Protein AF-A0A941HJS0-F1 (afdb_monomer_lite)

Structure (mmCIF, N/CA/C/O backbone):
data_AF-A0A941HJS0-F1
#
_entry.id   AF-A0A941HJS0-F1
#
loop_
_atom_site.group_PDB
_atom_site.id
_atom_site.type_symbol
_atom_site.label_atom_id
_atom_site.label_alt_id
_atom_site.label_comp_id
_atom_site.label_asym_id
_atom_site.label_entity_id
_atom_site.label_seq_id
_atom_site.pdbx_PDB_ins_code
_atom_site.Cartn_x
_atom_site.Cartn_y
_atom_site.Cartn_z
_atom_site.occupancy
_atom_site.B_iso_or_equiv
_atom_site.auth_seq_id
_atom_site.auth_comp_id
_atom_site.auth_asym_id
_atom_site.auth_atom_id
_atom_site.pdbx_PDB_model_num
ATOM 1 N N . MET A 1 1 ? -37.997 -14.119 27.934 1.00 51.31 1 MET A N 1
ATOM 2 C CA . MET A 1 1 ? -37.028 -13.642 26.926 1.00 51.31 1 MET A CA 1
ATOM 3 C C . MET A 1 1 ? -37.020 -12.123 26.998 1.00 51.31 1 MET A C 1
ATOM 5 O O . MET A 1 1 ? -38.043 -11.518 26.704 1.00 51.31 1 MET A O 1
ATOM 9 N N . ASN A 1 2 ? -35.963 -11.524 27.553 1.00 58.81 2 ASN A N 1
ATOM 10 C CA . ASN A 1 2 ? -35.954 -10.104 27.919 1.00 58.81 2 ASN A CA 1
ATOM 11 C C . ASN A 1 2 ? -35.685 -9.218 26.693 1.00 58.81 2 ASN A C 1
ATOM 13 O O . ASN A 1 2 ? -34.751 -9.464 25.936 1.00 58.81 2 ASN A O 1
ATOM 17 N N . LEU A 1 3 ? -36.4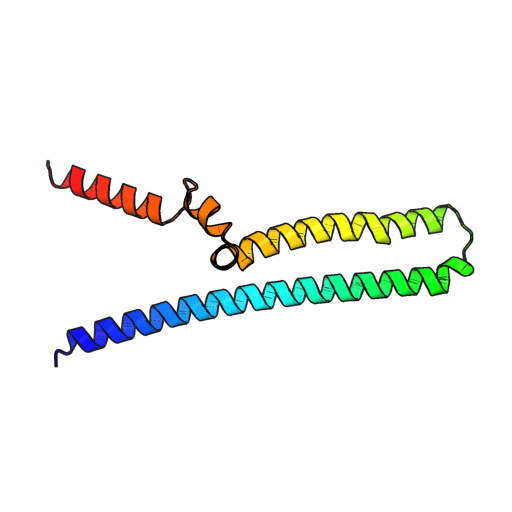63 -8.144 26.523 1.00 63.19 3 LEU A N 1
ATOM 18 C CA . LEU A 1 3 ? -36.298 -7.177 25.424 1.00 63.19 3 LEU A CA 1
ATOM 19 C C . LEU A 1 3 ? -34.898 -6.531 25.410 1.00 63.19 3 LEU A C 1
ATOM 21 O O . LEU A 1 3 ? -34.373 -6.207 24.349 1.00 63.19 3 LEU A O 1
ATOM 25 N N . ILE A 1 4 ? -34.270 -6.419 26.584 1.00 65.75 4 ILE A N 1
ATOM 26 C CA . ILE A 1 4 ? -32.909 -5.896 26.784 1.00 65.75 4 ILE A CA 1
ATOM 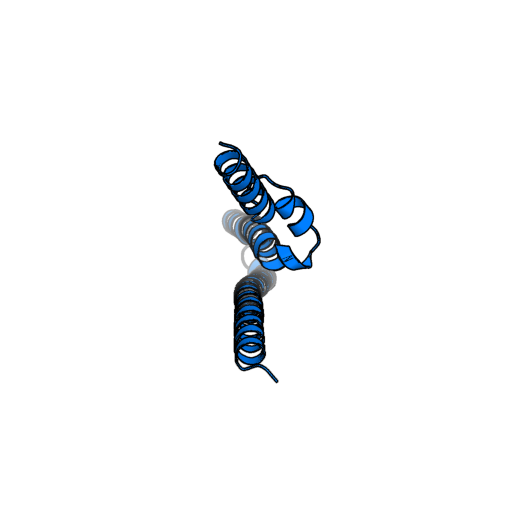27 C C . ILE A 1 4 ? -31.844 -6.868 26.237 1.00 65.75 4 ILE A C 1
ATOM 29 O O . ILE A 1 4 ? -30.819 -6.453 25.705 1.00 65.75 4 ILE A O 1
ATOM 33 N N . GLU A 1 5 ? -32.108 -8.175 26.304 1.00 62.34 5 GLU A N 1
ATOM 34 C CA . GLU A 1 5 ? -31.234 -9.217 25.748 1.00 62.34 5 GLU A CA 1
ATOM 35 C C . GLU A 1 5 ? -31.240 -9.181 24.210 1.00 62.34 5 GLU A C 1
ATOM 37 O O . GLU A 1 5 ? -30.205 -9.362 23.569 1.00 62.34 5 GLU A O 1
ATOM 42 N N . GLY A 1 6 ? -32.399 -8.875 23.613 1.00 62.22 6 GLY A N 1
ATOM 43 C CA . GLY A 1 6 ? -32.547 -8.684 22.169 1.00 62.22 6 GLY A CA 1
ATOM 44 C C . GLY A 1 6 ? -31.818 -7.442 21.649 1.00 62.22 6 GLY A C 1
ATOM 45 O O . GLY A 1 6 ? -31.118 -7.525 20.642 1.00 62.22 6 GLY A O 1
ATOM 46 N N . THR A 1 7 ? -31.923 -6.302 22.342 1.00 66.50 7 THR A N 1
ATOM 47 C CA . THR A 1 7 ? -31.270 -5.048 21.921 1.00 66.50 7 THR A CA 1
ATOM 48 C C . THR A 1 7 ? -29.749 -5.090 22.073 1.00 66.50 7 THR A C 1
ATOM 50 O O . THR A 1 7 ? -29.045 -4.591 21.191 1.00 66.50 7 THR A O 1
ATOM 53 N N . MET A 1 8 ? -29.234 -5.728 23.131 1.00 62.72 8 MET A N 1
ATOM 54 C CA . MET A 1 8 ? -27.791 -5.902 23.340 1.00 62.72 8 MET A CA 1
ATOM 55 C C . MET A 1 8 ? -27.171 -6.787 22.245 1.00 62.72 8 MET A C 1
ATOM 57 O O . MET A 1 8 ? -26.171 -6.414 21.634 1.00 62.72 8 MET A O 1
ATOM 61 N N . ASN A 1 9 ? -27.838 -7.891 21.890 1.00 78.75 9 ASN A N 1
ATOM 62 C CA . ASN A 1 9 ? -27.390 -8.808 20.835 1.00 78.75 9 ASN A CA 1
ATOM 63 C C . ASN A 1 9 ? -27.389 -8.146 19.440 1.00 78.75 9 ASN A C 1
ATOM 65 O O . ASN A 1 9 ? -26.472 -8.331 18.638 1.00 78.75 9 ASN A O 1
ATOM 69 N N . ASP A 1 10 ? -28.394 -7.319 19.152 1.00 82.56 10 ASP A N 1
ATOM 70 C CA . ASP A 1 10 ? -28.529 -6.633 17.865 1.00 82.56 10 ASP A CA 1
ATOM 71 C C . ASP A 1 10 ? -27.520 -5.473 17.706 1.00 82.56 10 ASP A C 1
ATOM 73 O O . ASP A 1 10 ? -27.011 -5.206 16.610 1.00 82.56 10 ASP A O 1
ATOM 77 N N . PHE A 1 11 ? -27.160 -4.807 18.810 1.00 83.50 11 PHE A N 1
ATOM 78 C CA . PHE A 1 11 ? -26.073 -3.824 18.848 1.00 83.50 11 PHE A CA 1
ATOM 79 C C . PHE A 1 11 ? -24.706 -4.469 18.576 1.00 83.50 11 PHE A C 1
ATOM 81 O O . PHE A 1 11 ? -23.950 -3.975 17.731 1.00 83.50 11 PHE A O 1
ATOM 88 N N . ASP A 1 12 ? -24.410 -5.601 19.218 1.00 84.00 12 ASP A N 1
ATOM 89 C CA . ASP A 1 12 ? -23.151 -6.327 19.027 1.00 84.00 12 ASP A CA 1
ATOM 90 C C . ASP A 1 12 ? -23.001 -6.858 17.597 1.00 84.00 12 ASP A C 1
ATOM 92 O O . ASP A 1 12 ? -21.938 -6.707 16.983 1.00 84.00 12 ASP A O 1
ATOM 96 N N . LYS A 1 13 ? -24.086 -7.377 17.005 1.00 83.12 13 LYS A N 1
ATOM 97 C CA . LYS A 1 13 ? -24.126 -7.786 15.591 1.00 83.12 13 LYS A CA 1
ATOM 98 C C . LYS A 1 13 ? -23.840 -6.622 14.644 1.00 83.12 13 LYS A C 1
ATOM 100 O O . LYS A 1 13 ? -22.995 -6.749 13.754 1.00 83.12 13 LYS A O 1
ATOM 105 N N . ARG A 1 14 ? -24.482 -5.463 14.847 1.00 84.00 14 ARG A N 1
ATOM 106 C CA . ARG A 1 14 ? -24.227 -4.254 14.041 1.00 84.00 14 ARG A CA 1
ATOM 107 C C . ARG A 1 14 ? -22.778 -3.776 14.167 1.00 84.00 14 ARG A C 1
ATOM 109 O O . ARG A 1 14 ? -22.161 -3.412 13.162 1.00 84.00 14 ARG A O 1
ATOM 116 N N . LYS A 1 15 ? -22.211 -3.808 15.375 1.00 82.81 15 LYS A N 1
ATOM 117 C CA . LYS A 1 15 ? -20.814 -3.432 15.642 1.00 82.81 15 LYS A CA 1
ATOM 118 C C . LYS A 1 15 ? -19.828 -4.387 14.962 1.00 82.81 15 LYS A C 1
ATOM 120 O O . LYS A 1 15 ? -18.901 -3.927 14.292 1.00 82.81 15 LYS A O 1
ATOM 125 N N . ALA A 1 16 ? -20.049 -5.697 15.070 1.00 79.94 16 ALA A N 1
ATOM 126 C CA . ALA A 1 16 ? -19.237 -6.714 14.405 1.00 79.94 16 ALA A CA 1
ATOM 127 C C . ALA A 1 16 ? -19.287 -6.573 12.875 1.00 79.94 16 ALA A C 1
ATOM 129 O O . ALA A 1 16 ? -18.242 -6.551 12.222 1.00 79.94 16 ALA A O 1
ATOM 130 N N . TYR A 1 17 ? -20.483 -6.377 12.310 1.00 87.88 17 TYR A N 1
ATOM 131 C CA . TYR A 1 17 ? -20.666 -6.148 10.878 1.00 87.88 17 TYR A CA 1
ATOM 132 C C . TYR A 1 17 ? -19.931 -4.891 10.394 1.00 87.88 17 TYR A C 1
ATOM 134 O O . TYR A 1 17 ? -19.221 -4.934 9.390 1.00 87.88 17 TYR A O 1
ATOM 142 N N . LYS A 1 18 ? -20.034 -3.774 11.128 1.00 86.88 18 LYS A N 1
ATOM 143 C CA . LYS A 1 18 ? -19.346 -2.520 10.781 1.00 86.88 18 LYS A CA 1
ATOM 144 C C . LYS A 1 18 ? -17.825 -2.692 10.763 1.00 86.88 18 LYS A C 1
ATOM 146 O O . LYS A 1 18 ? -17.167 -2.201 9.846 1.00 86.88 18 LYS A O 1
ATOM 151 N N . ASN A 1 19 ? -17.275 -3.424 11.732 1.00 81.44 19 ASN A N 1
ATOM 152 C CA . ASN A 1 19 ? -15.846 -3.729 11.787 1.00 81.44 19 ASN A CA 1
ATOM 153 C C . ASN A 1 19 ? -15.409 -4.626 10.620 1.00 81.44 19 ASN A C 1
ATOM 155 O O . ASN A 1 19 ? -14.411 -4.333 9.967 1.00 81.44 19 ASN A O 1
ATOM 159 N N . ALA A 1 20 ? -16.170 -5.680 10.313 1.00 84.50 20 ALA A N 1
ATOM 160 C CA . ALA A 1 20 ? -15.889 -6.553 9.176 1.00 84.50 20 ALA A CA 1
ATOM 161 C C . ALA A 1 20 ? -15.948 -5.789 7.840 1.00 84.50 20 ALA A C 1
ATOM 163 O O . ALA A 1 20 ? -15.028 -5.889 7.030 1.00 84.50 20 ALA A O 1
ATOM 164 N N . LYS A 1 21 ? -16.975 -4.953 7.640 1.00 85.81 21 LYS A N 1
ATOM 165 C CA . LYS A 1 21 ? -17.134 -4.123 6.437 1.00 85.81 21 LYS A CA 1
ATOM 166 C C . LYS A 1 21 ? -15.980 -3.138 6.257 1.00 85.81 21 LYS A C 1
ATOM 168 O O . LYS A 1 21 ? -15.490 -2.977 5.139 1.00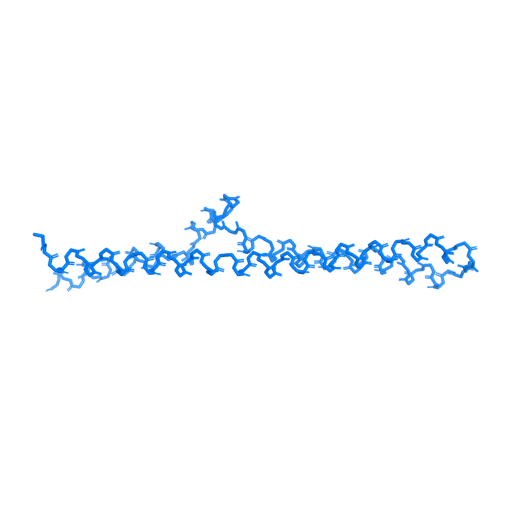 85.81 21 LYS A O 1
ATOM 173 N N . LYS A 1 22 ? -15.526 -2.501 7.342 1.00 83.06 22 LYS A N 1
ATOM 174 C CA . LYS A 1 22 ? -14.366 -1.601 7.311 1.00 83.06 22 LYS A CA 1
ATOM 175 C C . LYS A 1 22 ? -13.112 -2.341 6.835 1.00 83.06 22 LYS A C 1
ATOM 177 O O . LYS A 1 22 ? -12.482 -1.886 5.888 1.00 83.06 22 LYS A O 1
ATOM 182 N N . ARG A 1 23 ? -12.828 -3.518 7.405 1.00 80.56 23 ARG A N 1
ATOM 183 C CA . ARG A 1 23 ? -11.676 -4.353 7.015 1.00 80.56 23 ARG A CA 1
ATOM 184 C C . ARG A 1 23 ? -11.709 -4.730 5.534 1.00 80.56 23 ARG A C 1
ATOM 186 O O . ARG A 1 23 ? -10.732 -4.519 4.833 1.00 80.56 23 ARG A O 1
ATOM 193 N N . VAL A 1 24 ? -12.850 -5.211 5.036 1.00 87.19 24 VAL A N 1
ATOM 194 C CA . VAL A 1 24 ? -13.003 -5.582 3.615 1.00 87.19 24 VAL A CA 1
ATOM 195 C C . VAL A 1 24 ? -12.802 -4.378 2.689 1.00 87.19 24 VAL A C 1
ATOM 197 O O . VAL A 1 24 ? -12.215 -4.511 1.619 1.00 87.19 24 VAL A O 1
ATOM 200 N N . THR A 1 25 ? -13.270 -3.196 3.095 1.00 87.56 25 THR A N 1
ATOM 201 C CA . THR A 1 25 ? -13.108 -1.968 2.301 1.00 87.56 25 THR A CA 1
ATOM 202 C C . THR A 1 25 ? -11.637 -1.552 2.214 1.00 87.56 25 THR A C 1
ATOM 204 O O . THR A 1 25 ? -11.163 -1.230 1.128 1.00 87.56 25 THR A O 1
ATOM 207 N N . GLU A 1 26 ? -10.906 -1.605 3.331 1.00 85.38 26 GLU A N 1
ATOM 208 C CA . GLU A 1 26 ? -9.469 -1.298 3.383 1.00 85.38 26 GLU A CA 1
ATOM 209 C C . GLU A 1 26 ? -8.647 -2.309 2.565 1.00 85.38 26 GLU A C 1
ATOM 211 O O . GLU A 1 26 ? -7.805 -1.916 1.760 1.00 85.38 26 GLU A O 1
ATOM 216 N N . GLU A 1 27 ? -8.954 -3.604 2.682 1.00 86.94 27 GLU A N 1
ATOM 217 C CA . GLU A 1 27 ? -8.319 -4.662 1.884 1.00 86.94 27 GLU A CA 1
ATOM 218 C C . GLU A 1 27 ? -8.558 -4.454 0.382 1.00 86.94 27 GLU A C 1
ATOM 220 O O . GLU A 1 27 ? -7.621 -4.515 -0.413 1.00 86.94 27 GLU A O 1
ATOM 225 N N . ARG A 1 28 ? -9.794 -4.133 -0.022 1.00 87.50 28 ARG A N 1
ATOM 226 C CA . ARG A 1 28 ? -10.131 -3.861 -1.428 1.00 87.50 28 ARG A CA 1
ATOM 227 C C . ARG A 1 28 ? -9.377 -2.647 -1.981 1.00 87.50 28 ARG A C 1
ATOM 229 O O . ARG A 1 28 ? -8.930 -2.687 -3.127 1.00 87.50 28 ARG A O 1
ATOM 236 N N . ALA A 1 29 ? -9.222 -1.589 -1.186 1.00 87.12 29 ALA A N 1
ATOM 237 C CA . ALA A 1 29 ? -8.462 -0.404 -1.581 1.00 87.12 29 ALA A CA 1
ATOM 238 C C . ALA A 1 29 ? -6.970 -0.720 -1.785 1.00 87.12 29 ALA A C 1
ATOM 240 O O . ALA A 1 29 ? -6.378 -0.268 -2.770 1.00 87.12 29 ALA A O 1
ATOM 241 N N . PHE A 1 30 ? -6.388 -1.549 -0.911 1.00 89.44 30 PHE A N 1
ATOM 242 C CA . PHE A 1 30 ? -5.019 -2.043 -1.066 1.00 89.44 30 PHE A CA 1
ATOM 243 C C . PHE A 1 30 ? -4.855 -2.865 -2.349 1.00 89.44 30 PHE A C 1
ATOM 245 O O . PHE A 1 30 ? -3.936 -2.600 -3.122 1.00 89.44 30 PHE A O 1
ATOM 252 N N . TYR A 1 31 ? -5.759 -3.817 -2.616 1.00 88.75 31 TYR A N 1
ATOM 253 C CA . TYR A 1 31 ? -5.685 -4.633 -3.832 1.00 88.75 31 TYR A CA 1
ATOM 254 C C . TYR A 1 31 ? -5.760 -3.785 -5.099 1.00 88.75 31 TYR A C 1
ATOM 256 O O . TYR A 1 31 ? -5.003 -4.040 -6.024 1.00 88.75 31 TYR A O 1
ATOM 264 N N . SER A 1 32 ? -6.583 -2.732 -5.127 1.00 91.06 32 SER A N 1
ATOM 265 C CA . SER A 1 32 ? -6.612 -1.807 -6.266 1.00 91.06 32 SER A CA 1
ATOM 266 C C . SER A 1 32 ? -5.243 -1.166 -6.527 1.00 91.06 32 SER A C 1
ATOM 268 O O . SER A 1 32 ? -4.797 -1.126 -7.671 1.00 91.06 32 SER A O 1
ATOM 270 N N . HIS A 1 33 ? -4.559 -0.692 -5.481 1.00 88.88 33 HIS A N 1
ATOM 271 C CA . HIS A 1 33 ? -3.227 -0.093 -5.614 1.00 88.88 33 HIS A CA 1
ATOM 272 C C . HIS A 1 33 ? -2.174 -1.131 -6.017 1.00 88.88 33 HIS A C 1
ATOM 274 O O . HIS A 1 33 ? -1.357 -0.867 -6.897 1.00 88.88 33 HIS A O 1
ATOM 280 N N . ALA A 1 34 ? -2.222 -2.326 -5.423 1.00 91.12 34 ALA A N 1
ATOM 281 C CA . ALA A 1 34 ? -1.317 -3.421 -5.757 1.00 91.12 34 ALA A CA 1
ATOM 282 C C . ALA A 1 34 ? -1.496 -3.888 -7.211 1.00 91.12 34 ALA A C 1
ATOM 284 O O . ALA A 1 34 ? -0.511 -4.110 -7.909 1.00 91.12 34 ALA A O 1
ATOM 285 N N . THR A 1 35 ? -2.736 -3.987 -7.697 1.00 92.12 35 THR A N 1
ATOM 286 C CA . THR A 1 35 ? -3.028 -4.346 -9.089 1.00 92.12 35 THR A CA 1
ATOM 287 C C . THR A 1 35 ? -2.474 -3.304 -10.053 1.00 92.12 35 THR A C 1
ATOM 289 O O . THR A 1 35 ? -1.779 -3.678 -10.993 1.00 92.12 35 THR A O 1
ATOM 292 N N . VAL A 1 36 ? -2.716 -2.011 -9.811 1.00 91.25 36 VAL A N 1
ATOM 293 C CA . VAL A 1 36 ? -2.164 -0.937 -10.657 1.00 91.25 36 VAL A CA 1
ATOM 294 C C . VAL A 1 36 ? -0.636 -0.977 -10.658 1.00 91.25 36 VAL A C 1
ATOM 296 O O . VAL A 1 36 ? -0.031 -0.893 -11.723 1.00 91.25 36 VAL A O 1
ATOM 299 N N . TYR A 1 37 ? -0.012 -1.178 -9.494 1.00 89.44 37 TYR A N 1
ATOM 300 C CA . TYR A 1 37 ? 1.437 -1.334 -9.384 1.00 89.44 37 TYR A CA 1
ATOM 301 C C . TYR A 1 37 ? 1.951 -2.484 -10.259 1.00 89.44 37 TYR A C 1
ATOM 303 O O . TYR A 1 37 ? 2.847 -2.274 -11.073 1.00 89.44 37 TYR A O 1
ATOM 311 N N . VAL A 1 38 ? 1.373 -3.683 -10.149 1.00 91.00 38 VAL A N 1
ATOM 312 C CA . VAL A 1 38 ? 1.809 -4.849 -10.936 1.00 91.00 38 VAL A CA 1
ATOM 313 C C . VAL A 1 38 ? 1.611 -4.617 -12.435 1.00 91.00 38 VAL A C 1
ATOM 315 O O . VAL A 1 38 ? 2.531 -4.862 -13.211 1.00 91.00 38 VAL A O 1
ATOM 318 N N . VAL A 1 39 ? 0.449 -4.102 -12.846 1.00 92.69 39 VAL A N 1
ATOM 319 C CA . VAL A 1 39 ? 0.145 -3.842 -14.262 1.00 92.69 39 VAL A CA 1
ATOM 320 C C . VAL A 1 39 ? 1.123 -2.828 -14.853 1.00 92.69 39 VAL A C 1
ATOM 322 O O . VAL A 1 39 ? 1.698 -3.091 -15.904 1.00 92.69 39 VAL A O 1
ATOM 325 N N . MET A 1 40 ? 1.375 -1.709 -14.168 1.00 88.56 40 MET A N 1
ATOM 326 C CA . MET A 1 40 ? 2.308 -0.686 -14.652 1.00 88.56 40 MET A CA 1
ATOM 327 C C . MET A 1 40 ? 3.739 -1.216 -14.772 1.00 88.56 40 MET A C 1
ATOM 329 O O . MET A 1 40 ? 4.410 -0.931 -15.759 1.00 88.56 40 MET A O 1
ATOM 333 N N . ASN A 1 41 ? 4.193 -2.027 -13.813 1.00 87.38 41 ASN A N 1
ATOM 334 C CA . ASN A 1 41 ? 5.515 -2.653 -13.880 1.00 87.38 41 ASN A CA 1
ATOM 335 C C . ASN A 1 41 ? 5.650 -3.600 -15.080 1.00 87.38 41 ASN A C 1
ATOM 337 O O . ASN A 1 41 ? 6.662 -3.560 -15.774 1.00 87.38 41 ASN A O 1
ATOM 341 N N . ILE A 1 42 ? 4.626 -4.416 -15.355 1.00 89.69 42 ILE A N 1
ATOM 342 C CA . ILE A 1 42 ? 4.610 -5.312 -16.521 1.00 89.69 42 ILE A CA 1
ATOM 343 C C . ILE A 1 42 ? 4.630 -4.504 -17.820 1.00 89.69 42 ILE A C 1
ATOM 345 O O . ILE A 1 42 ? 5.410 -4.811 -18.716 1.00 89.69 42 ILE A O 1
ATOM 349 N N . VAL A 1 43 ? 3.809 -3.455 -17.913 1.00 87.69 43 VAL A N 1
ATOM 350 C CA . VAL A 1 43 ? 3.757 -2.581 -19.092 1.00 87.69 43 VAL A CA 1
ATOM 351 C C . VAL A 1 43 ? 5.128 -1.956 -19.358 1.00 87.69 43 VAL A C 1
ATOM 353 O O . VAL A 1 43 ? 5.644 -2.080 -20.464 1.00 87.69 43 VAL A O 1
ATOM 356 N N . ILE A 1 44 ? 5.760 -1.361 -18.342 1.00 83.25 44 ILE A N 1
ATOM 357 C CA . ILE A 1 44 ? 7.104 -0.770 -18.453 1.00 83.25 44 ILE A CA 1
ATOM 358 C C . ILE A 1 44 ? 8.147 -1.821 -18.869 1.00 83.25 44 ILE A C 1
ATOM 360 O O . ILE A 1 44 ? 9.014 -1.537 -19.695 1.00 83.25 44 ILE A O 1
ATOM 364 N N . PHE A 1 45 ? 8.058 -3.041 -18.334 1.00 82.88 45 PHE A N 1
ATOM 365 C CA . PHE A 1 45 ? 8.969 -4.131 -18.682 1.00 82.88 45 PHE A CA 1
ATOM 366 C C . PHE A 1 45 ? 8.833 -4.567 -20.148 1.00 82.88 45 PHE A C 1
ATOM 368 O O . PHE A 1 45 ? 9.845 -4.728 -20.825 1.00 82.88 45 PHE A O 1
ATOM 375 N N . ILE A 1 46 ? 7.601 -4.696 -20.654 1.00 84.50 46 ILE A N 1
ATOM 376 C CA . ILE A 1 46 ? 7.335 -5.008 -22.067 1.00 84.50 46 ILE A CA 1
ATOM 377 C C . ILE A 1 46 ? 7.870 -3.891 -22.965 1.00 84.50 46 ILE A C 1
ATOM 379 O O . ILE A 1 46 ? 8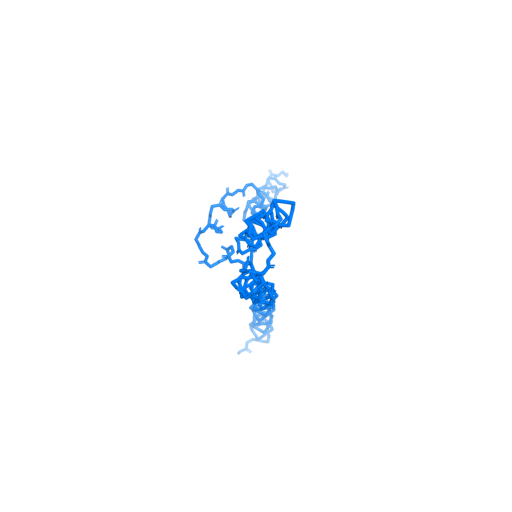.596 -4.173 -23.910 1.00 84.50 46 ILE A O 1
ATOM 383 N N . PHE A 1 47 ? 7.587 -2.625 -22.634 1.00 79.94 47 PHE A N 1
ATOM 384 C CA . PHE A 1 47 ? 8.113 -1.485 -23.390 1.00 79.94 47 PHE A CA 1
ATOM 385 C C . PHE A 1 47 ? 9.641 -1.491 -23.462 1.00 79.94 47 PHE A C 1
ATOM 387 O O . PHE A 1 47 ? 10.191 -1.189 -24.514 1.00 79.94 47 PHE A O 1
ATOM 394 N N . LYS A 1 48 ? 10.337 -1.866 -22.382 1.00 75.25 48 LYS A N 1
ATOM 395 C CA . LYS A 1 48 ? 11.800 -1.983 -22.403 1.00 75.25 48 LYS A CA 1
ATOM 396 C C . LYS A 1 48 ? 12.286 -3.072 -23.360 1.00 75.25 48 LYS A C 1
ATOM 398 O O . LYS A 1 48 ? 13.275 -2.840 -24.041 1.00 75.25 48 LYS A O 1
ATOM 403 N N . ILE A 1 49 ? 11.647 -4.241 -23.382 1.00 77.25 49 ILE A N 1
ATOM 404 C CA . ILE A 1 49 ? 12.045 -5.329 -24.288 1.00 77.25 49 ILE A CA 1
ATOM 405 C C . ILE A 1 49 ? 11.797 -4.920 -25.744 1.00 77.25 49 ILE A C 1
ATOM 407 O O . ILE A 1 49 ? 12.667 -5.109 -26.580 1.00 77.25 49 ILE A O 1
ATOM 411 N N . GLU A 1 50 ? 10.648 -4.306 -26.032 1.00 77.00 50 GLU A N 1
ATOM 412 C CA . GLU A 1 50 ? 10.246 -4.005 -27.410 1.00 77.00 50 GLU A CA 1
ATOM 413 C C . GLU A 1 50 ? 10.949 -2.766 -28.001 1.00 77.00 50 GLU A C 1
ATOM 415 O O . GLU A 1 50 ? 11.258 -2.742 -29.189 1.00 77.00 50 GLU A O 1
ATOM 420 N N . LEU A 1 51 ? 11.199 -1.717 -27.198 1.00 67.81 51 LEU A N 1
ATOM 421 C CA . LEU A 1 51 ? 11.869 -0.482 -27.652 1.00 67.81 51 LEU A CA 1
ATOM 422 C C . LEU A 1 51 ? 13.370 -0.435 -27.343 1.00 67.81 51 LEU A C 1
ATOM 424 O O . LEU A 1 51 ? 14.083 0.338 -27.982 1.00 67.81 51 LEU A O 1
ATOM 428 N N . GLY A 1 52 ? 13.853 -1.206 -26.365 1.00 63.16 52 GLY A N 1
ATOM 429 C CA . GLY A 1 52 ? 15.256 -1.176 -25.936 1.00 63.16 52 GLY A CA 1
ATOM 430 C C . GLY A 1 52 ? 16.230 -1.608 -27.030 1.00 63.16 52 GLY A C 1
ATOM 431 O O . GLY A 1 52 ? 17.334 -1.081 -27.092 1.00 63.16 52 GLY A O 1
ATOM 432 N N . ASP A 1 53 ? 15.791 -2.477 -27.942 1.00 62.03 53 ASP A N 1
ATOM 433 C CA . ASP A 1 53 ? 16.596 -2.928 -29.082 1.00 62.03 53 ASP A CA 1
ATOM 434 C C . ASP A 1 53 ? 16.714 -1.868 -30.199 1.00 62.03 53 ASP A C 1
ATOM 436 O O . ASP A 1 53 ? 17.569 -1.986 -31.075 1.00 62.03 53 ASP A O 1
ATOM 440 N N . TYR A 1 54 ? 15.884 -0.816 -30.179 1.00 60.34 54 TYR A N 1
ATOM 441 C CA . TYR A 1 54 ? 15.840 0.217 -31.224 1.00 60.34 54 TYR A CA 1
ATOM 442 C C . TYR A 1 54 ? 16.508 1.544 -30.836 1.00 60.34 54 TYR A C 1
ATOM 444 O O . TYR A 1 54 ? 16.737 2.380 -31.713 1.00 60.34 54 TYR A O 1
ATOM 452 N N . ILE A 1 55 ? 16.805 1.771 -29.551 1.00 60.91 55 ILE A N 1
ATOM 453 C CA . ILE A 1 55 ? 17.319 3.052 -29.042 1.00 60.91 55 ILE A CA 1
ATOM 454 C C . ILE A 1 55 ? 18.574 2.799 -28.200 1.00 60.91 55 ILE A C 1
ATOM 456 O O . ILE A 1 55 ? 18.501 2.629 -26.984 1.00 60.91 55 ILE A O 1
ATOM 460 N N . ASP A 1 56 ? 19.735 2.806 -28.857 1.00 61.50 56 ASP A N 1
ATOM 461 C CA . ASP A 1 56 ? 21.052 2.721 -28.212 1.00 61.50 56 ASP A CA 1
ATOM 462 C C . ASP A 1 56 ? 21.570 4.132 -27.874 1.00 61.50 56 ASP A C 1
ATOM 464 O O . ASP A 1 56 ? 22.513 4.650 -28.468 1.00 61.50 56 ASP A O 1
ATOM 468 N N . ASP A 1 57 ? 20.862 4.810 -26.967 1.00 68.81 57 ASP A N 1
ATOM 469 C CA . ASP A 1 57 ? 21.284 6.086 -26.382 1.00 68.81 57 ASP A CA 1
ATOM 470 C C . ASP A 1 57 ? 21.452 5.909 -24.867 1.00 68.81 57 ASP A C 1
ATOM 472 O O . ASP A 1 57 ? 20.521 5.507 -24.159 1.00 68.81 57 ASP A O 1
ATOM 476 N N . GLU A 1 58 ? 22.644 6.215 -24.346 1.00 65.06 58 GLU A N 1
ATOM 477 C CA . GLU A 1 58 ? 22.965 6.104 -22.918 1.00 65.06 58 GLU A CA 1
ATOM 478 C C . GLU A 1 58 ? 22.010 6.939 -22.048 1.00 65.06 58 GLU A C 1
ATOM 480 O O . GLU A 1 58 ? 21.642 6.517 -20.946 1.00 65.06 58 GLU A O 1
ATOM 485 N N . GLY A 1 59 ? 21.545 8.092 -22.550 1.00 67.69 59 GLY A N 1
ATOM 486 C CA . GLY A 1 59 ? 20.571 8.940 -21.856 1.00 67.69 59 GLY A CA 1
ATOM 487 C C . GLY A 1 59 ? 19.201 8.270 -21.699 1.00 67.69 59 GLY A C 1
ATOM 488 O O . GLY A 1 59 ? 18.601 8.306 -20.618 1.00 67.69 59 GLY A O 1
ATOM 489 N N . TYR A 1 60 ? 18.734 7.598 -22.752 1.00 68.12 60 TYR A N 1
ATOM 490 C CA . TYR A 1 60 ? 17.481 6.841 -22.758 1.00 68.12 60 TYR A CA 1
ATOM 491 C C . TYR A 1 60 ? 17.552 5.607 -21.847 1.00 68.12 60 TYR A C 1
ATOM 493 O O . TYR A 1 60 ? 16.639 5.360 -21.051 1.00 68.12 60 TYR A O 1
ATOM 501 N N . ASN A 1 61 ? 18.674 4.883 -21.880 1.00 68.94 61 ASN A N 1
ATOM 502 C CA . ASN A 1 61 ? 18.900 3.716 -21.029 1.00 68.94 61 ASN A CA 1
ATOM 503 C C . ASN A 1 61 ? 18.894 4.076 -19.535 1.00 68.94 61 ASN A C 1
ATOM 505 O O . ASN A 1 61 ? 18.259 3.391 -18.729 1.00 68.94 61 ASN A O 1
ATOM 509 N N . ASN A 1 62 ? 19.529 5.186 -19.148 1.00 70.00 62 ASN A N 1
ATOM 510 C CA . ASN A 1 62 ? 19.576 5.606 -17.746 1.00 70.00 62 ASN A CA 1
ATOM 511 C C . ASN A 1 62 ? 18.194 6.059 -17.230 1.00 70.00 62 ASN A C 1
ATOM 513 O O . ASN A 1 62 ? 17.801 5.725 -16.108 1.00 70.00 62 ASN A O 1
ATOM 517 N N . TYR A 1 63 ? 17.415 6.761 -18.063 1.00 71.56 63 TYR A N 1
ATOM 518 C CA . TYR A 1 63 ? 16.027 7.125 -17.756 1.00 71.56 63 TYR A CA 1
ATOM 519 C C . TYR A 1 63 ? 15.131 5.889 -17.573 1.00 71.56 63 TYR A C 1
ATOM 521 O O . TYR A 1 63 ? 14.316 5.835 -16.644 1.00 71.56 63 TYR A O 1
ATOM 529 N N . LEU A 1 64 ? 15.299 4.868 -18.415 1.00 71.56 64 LEU A N 1
ATOM 530 C CA . LEU A 1 64 ? 14.564 3.610 -18.298 1.00 71.56 64 LEU A CA 1
ATOM 531 C C . LEU A 1 64 ? 14.946 2.821 -17.045 1.00 71.56 64 LEU A C 1
ATOM 533 O O . LEU A 1 64 ? 14.056 2.301 -16.378 1.00 71.56 64 LEU A O 1
ATOM 537 N N . ILE A 1 65 ? 16.229 2.756 -16.680 1.00 73.81 65 ILE A N 1
ATOM 538 C CA . ILE A 1 65 ? 16.686 2.078 -15.454 1.00 73.81 65 ILE A CA 1
ATOM 539 C C . ILE A 1 65 ? 16.064 2.724 -14.212 1.00 73.81 65 ILE A C 1
ATOM 541 O O . ILE A 1 65 ? 15.546 2.020 -13.341 1.00 73.81 65 ILE A O 1
ATOM 545 N N . TRP A 1 66 ? 16.042 4.058 -14.145 1.00 76.62 66 TRP A N 1
ATOM 546 C CA . TRP A 1 66 ? 15.377 4.780 -13.058 1.00 76.62 66 TRP A CA 1
ATOM 547 C C . TRP A 1 66 ? 13.874 4.484 -12.985 1.00 76.62 66 TRP A C 1
ATOM 549 O O . TRP A 1 66 ? 13.345 4.298 -11.887 1.00 76.62 66 TRP A O 1
ATOM 559 N N . ASN A 1 67 ? 13.193 4.364 -14.128 1.00 77.31 67 ASN A N 1
ATOM 560 C CA . ASN A 1 67 ? 11.771 4.011 -14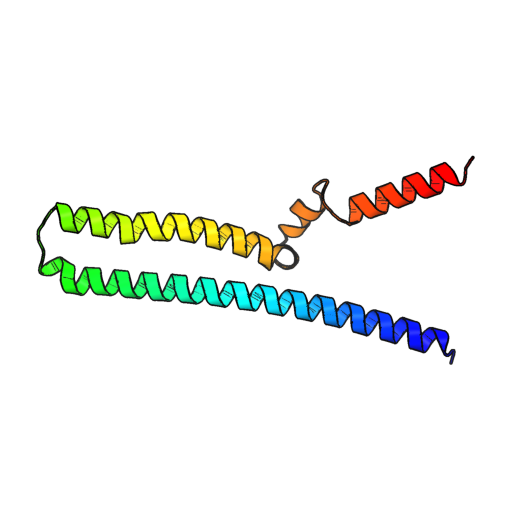.177 1.00 77.31 67 ASN A CA 1
ATOM 561 C C . ASN A 1 67 ? 11.485 2.526 -13.902 1.00 77.31 67 ASN A C 1
ATOM 563 O O . ASN A 1 67 ? 10.421 2.217 -13.372 1.00 77.31 67 ASN A O 1
ATOM 567 N N . LEU A 1 68 ? 12.410 1.613 -14.219 1.00 76.00 68 LEU A N 1
ATOM 568 C CA . LEU A 1 68 ? 12.268 0.176 -13.953 1.00 76.00 68 LEU A CA 1
ATOM 569 C C . LEU A 1 68 ? 12.625 -0.215 -12.520 1.00 76.00 68 LEU A C 1
ATOM 571 O O . LEU A 1 68 ? 12.088 -1.187 -12.001 1.00 76.00 68 LEU A O 1
ATOM 575 N N . ILE A 1 69 ? 13.586 0.476 -11.909 1.00 78.50 69 ILE A N 1
ATOM 576 C CA . ILE A 1 69 ? 14.155 0.076 -10.618 1.00 78.50 69 ILE A CA 1
ATOM 577 C C . ILE A 1 69 ? 13.821 1.115 -9.550 1.00 78.50 69 ILE A C 1
ATOM 579 O O . ILE A 1 69 ? 13.262 0.771 -8.513 1.00 78.50 69 ILE A O 1
ATOM 583 N N . GLY A 1 70 ? 14.088 2.395 -9.804 1.00 83.94 70 GLY A N 1
ATOM 584 C CA . GLY A 1 70 ? 13.867 3.460 -8.822 1.00 83.94 70 GLY A CA 1
ATOM 585 C C . GLY A 1 70 ? 12.391 3.646 -8.470 1.00 83.94 70 GLY A C 1
ATOM 586 O O . GLY A 1 70 ? 12.007 3.542 -7.301 1.00 83.94 70 GLY A O 1
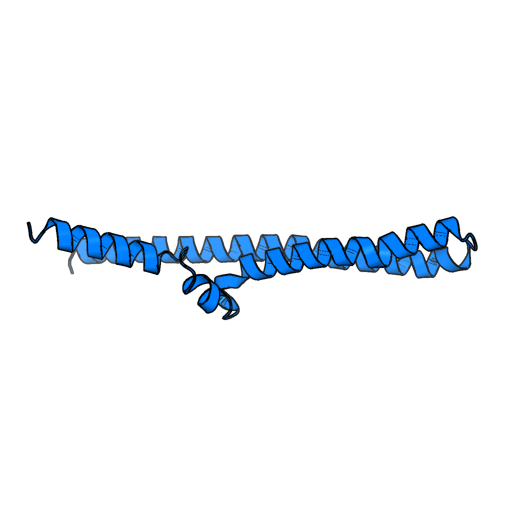ATOM 587 N N . THR A 1 71 ? 11.547 3.871 -9.480 1.00 83.44 71 THR A N 1
ATOM 588 C CA . THR A 1 71 ? 10.107 4.095 -9.278 1.00 83.44 71 THR A CA 1
ATOM 589 C C . THR A 1 71 ? 9.433 2.899 -8.589 1.00 83.44 71 THR A C 1
ATOM 591 O O . THR A 1 71 ? 8.758 3.108 -7.575 1.00 83.44 71 THR A O 1
ATOM 594 N N . PRO A 1 72 ? 9.645 1.639 -9.019 1.00 86.44 72 PRO A N 1
ATOM 595 C CA . PRO A 1 72 ? 8.993 0.495 -8.394 1.00 86.44 72 PRO A CA 1
ATOM 596 C C . PRO A 1 72 ? 9.508 0.178 -6.998 1.00 86.44 72 PRO A C 1
ATOM 598 O O . PRO A 1 72 ? 8.735 -0.354 -6.204 1.00 86.44 72 PRO A O 1
ATOM 601 N N . ILE A 1 73 ? 10.758 0.517 -6.666 1.00 86.81 73 ILE A N 1
ATOM 602 C CA . ILE A 1 73 ? 11.282 0.372 -5.302 1.00 86.81 73 ILE A CA 1
ATOM 603 C C . ILE A 1 73 ? 10.602 1.365 -4.358 1.00 86.81 73 ILE A C 1
ATOM 605 O O . ILE A 1 73 ? 10.110 0.960 -3.306 1.00 86.81 73 ILE A O 1
ATOM 609 N N . ILE A 1 74 ? 10.514 2.647 -4.725 1.00 88.19 74 ILE A N 1
ATOM 610 C CA . ILE A 1 74 ? 9.880 3.672 -3.877 1.00 88.19 74 ILE A CA 1
ATOM 611 C C . ILE A 1 74 ? 8.391 3.363 -3.686 1.00 88.19 74 ILE A C 1
ATOM 613 O O . ILE A 1 74 ? 7.886 3.338 -2.561 1.00 88.19 74 ILE A O 1
ATOM 617 N N . TRP A 1 75 ? 7.688 3.068 -4.781 1.00 87.19 75 TRP A N 1
ATOM 618 C CA . TRP A 1 75 ? 6.277 2.688 -4.731 1.00 87.19 75 TRP A CA 1
ATOM 619 C C . TRP A 1 75 ? 6.071 1.345 -4.030 1.00 87.19 75 TRP A C 1
ATOM 621 O O . TRP A 1 75 ? 5.100 1.185 -3.296 1.00 87.19 75 TRP A O 1
ATOM 631 N N . GLY A 1 76 ? 7.004 0.406 -4.190 1.00 88.69 76 GLY A N 1
ATOM 632 C CA . GLY A 1 76 ? 7.017 -0.879 -3.501 1.00 88.69 76 GLY A CA 1
ATOM 633 C C . GLY A 1 76 ? 7.154 -0.720 -1.990 1.00 88.69 76 GLY A C 1
ATOM 634 O O . GLY A 1 76 ? 6.413 -1.358 -1.251 1.00 88.69 76 GLY A O 1
ATOM 635 N N . LEU A 1 77 ? 8.012 0.186 -1.511 1.00 90.56 77 LEU A N 1
ATOM 636 C CA . LEU A 1 77 ? 8.108 0.530 -0.087 1.00 90.56 77 LEU A CA 1
ATOM 637 C C . LEU A 1 77 ? 6.807 1.151 0.440 1.00 90.56 77 LEU A C 1
ATOM 639 O O . LEU A 1 77 ? 6.345 0.784 1.521 1.00 90.56 77 LEU A O 1
ATOM 643 N N . GLY A 1 78 ? 6.178 2.038 -0.337 1.00 89.06 78 GLY A N 1
ATOM 644 C CA . GLY A 1 78 ? 4.861 2.593 -0.011 1.00 89.06 78 GLY A CA 1
ATOM 645 C C . GLY A 1 78 ? 3.768 1.521 0.053 1.00 89.06 78 GLY A C 1
ATOM 646 O O . GLY A 1 78 ? 2.984 1.489 1.003 1.00 89.06 78 GLY A O 1
ATOM 647 N N . LEU A 1 79 ? 3.752 0.594 -0.909 1.00 90.06 79 LEU A N 1
ATOM 648 C CA . LEU A 1 79 ? 2.824 -0.534 -0.955 1.00 90.06 79 LEU A CA 1
ATOM 649 C C . LEU A 1 79 ? 3.067 -1.499 0.211 1.00 90.06 79 LEU A C 1
ATOM 651 O O . LEU A 1 79 ? 2.111 -1.935 0.844 1.00 90.06 79 LEU A O 1
ATOM 655 N N . LEU A 1 80 ? 4.325 -1.787 0.549 1.00 88.25 80 LEU A N 1
ATOM 656 C CA . LEU A 1 80 ? 4.688 -2.584 1.720 1.00 88.25 80 LEU A CA 1
ATOM 657 C C . LEU A 1 80 ? 4.185 -1.921 3.004 1.00 88.25 80 LEU A C 1
ATOM 659 O O . LEU A 1 80 ? 3.521 -2.577 3.802 1.00 88.25 80 LEU A O 1
ATOM 663 N N . GLY A 1 81 ? 4.417 -0.618 3.184 1.00 87.38 81 GLY A N 1
ATOM 664 C CA . GLY A 1 81 ? 3.897 0.136 4.326 1.00 87.38 81 GLY A CA 1
ATOM 665 C C . GLY A 1 81 ? 2.366 0.120 4.400 1.00 87.38 81 GLY A C 1
ATOM 666 O O . GLY A 1 81 ? 1.793 -0.161 5.454 1.00 87.38 81 GLY A O 1
ATOM 667 N N . HIS A 1 82 ? 1.689 0.350 3.272 1.00 85.94 82 HIS A N 1
ATOM 668 C CA . HIS A 1 82 ? 0.230 0.316 3.196 1.00 85.94 82 HIS A CA 1
ATOM 669 C C . HIS A 1 82 ? -0.322 -1.089 3.472 1.00 85.94 82 HIS A C 1
ATOM 671 O O . HIS A 1 82 ? -1.284 -1.237 4.218 1.00 85.94 82 HIS A O 1
ATOM 677 N N . GLY A 1 83 ? 0.324 -2.133 2.952 1.00 85.69 83 GLY A N 1
ATOM 678 C CA . GLY A 1 83 ? -0.026 -3.528 3.207 1.00 85.69 83 GLY A CA 1
ATOM 679 C C . GLY A 1 83 ? 0.157 -3.909 4.674 1.00 85.69 83 GLY A C 1
ATOM 680 O O . GLY A 1 83 ? -0.733 -4.513 5.268 1.00 85.69 83 GLY A O 1
ATOM 681 N N . LEU A 1 84 ? 1.262 -3.496 5.299 1.00 84.00 84 LEU A N 1
ATOM 682 C CA . LEU A 1 84 ? 1.493 -3.698 6.733 1.00 84.00 84 LEU A CA 1
ATOM 683 C C . LEU A 1 84 ? 0.410 -3.022 7.587 1.00 84.00 84 LEU A C 1
ATOM 685 O O . LEU A 1 84 ? -0.034 -3.599 8.582 1.00 84.00 84 LEU A O 1
ATOM 689 N N . TRP A 1 85 ? -0.051 -1.833 7.191 1.00 79.81 85 TRP A N 1
ATOM 690 C CA . TRP A 1 85 ? -1.137 -1.130 7.873 1.00 79.81 85 TRP A CA 1
ATOM 691 C C . TRP A 1 85 ? -2.501 -1.802 7.664 1.00 79.81 85 TRP A C 1
ATOM 693 O O . TRP A 1 85 ? -3.222 -2.044 8.635 1.00 79.81 85 TRP A O 1
ATOM 703 N N . THR A 1 86 ? -2.842 -2.137 6.419 1.00 82.75 86 THR A N 1
ATOM 704 C CA . THR A 1 86 ? -4.126 -2.739 6.030 1.00 82.75 86 THR A CA 1
ATOM 705 C C . THR A 1 86 ? -4.284 -4.155 6.589 1.00 82.75 86 THR A C 1
ATOM 707 O O . THR A 1 86 ? -5.348 -4.514 7.090 1.00 82.75 86 THR A O 1
ATOM 710 N N . PHE A 1 87 ? -3.213 -4.953 6.606 1.00 79.19 87 PHE A N 1
ATOM 711 C CA . PHE A 1 87 ? -3.227 -6.327 7.122 1.00 79.19 87 PHE A CA 1
ATOM 712 C C . PHE A 1 87 ? -2.731 -6.464 8.565 1.00 79.19 87 PHE A C 1
ATOM 714 O O . PHE A 1 87 ? -2.519 -7.586 9.038 1.00 79.19 87 PHE A O 1
ATOM 721 N N . ARG A 1 88 ? -2.604 -5.352 9.302 1.00 73.69 88 ARG A N 1
ATOM 722 C CA . ARG A 1 88 ? -2.261 -5.326 10.735 1.00 73.69 88 ARG A CA 1
ATOM 723 C C . ARG A 1 88 ? -3.003 -6.410 11.520 1.00 73.69 88 ARG A C 1
ATOM 725 O O . ARG A 1 88 ? -2.378 -7.199 12.220 1.00 73.69 88 ARG A O 1
ATOM 732 N N . ASP A 1 89 ? -4.321 -6.490 11.365 1.00 66.00 89 ASP A N 1
ATOM 733 C CA . ASP A 1 89 ? -5.162 -7.407 12.145 1.00 66.00 89 ASP A CA 1
ATOM 734 C C . ASP A 1 89 ? -5.022 -8.887 11.747 1.00 66.00 89 ASP A C 1
ATOM 736 O O . ASP A 1 89 ? -5.460 -9.755 12.499 1.00 66.00 89 ASP A O 1
ATOM 740 N N . LYS A 1 90 ? -4.444 -9.194 10.577 1.00 66.19 90 LYS A N 1
ATOM 741 C CA . LYS A 1 90 ? -4.324 -10.562 10.040 1.00 66.19 90 LYS A CA 1
ATOM 742 C C . LYS A 1 90 ? -2.903 -11.130 10.143 1.00 66.19 90 LYS A C 1
ATOM 744 O O . LYS A 1 90 ? -2.753 -12.312 10.424 1.00 66.19 90 LYS A O 1
ATOM 749 N N . ASN A 1 91 ? -1.861 -10.308 9.999 1.00 60.16 91 ASN A N 1
ATOM 750 C CA . ASN A 1 91 ? -0.496 -10.800 9.749 1.00 60.16 91 ASN A CA 1
ATOM 751 C C . ASN A 1 91 ? 0.368 -11.020 11.008 1.00 60.16 91 ASN A C 1
ATOM 753 O O . ASN A 1 91 ? 1.589 -11.082 10.911 1.00 60.16 91 ASN A O 1
ATOM 757 N N . GLY A 1 92 ? -0.212 -11.087 12.212 1.00 56.38 92 GLY A N 1
ATOM 758 C CA . GLY A 1 92 ? 0.539 -11.292 13.467 1.00 56.38 92 GLY A CA 1
ATOM 759 C C . GLY A 1 92 ? 1.403 -10.096 13.916 1.00 56.38 92 GLY A C 1
ATOM 760 O O . GLY A 1 92 ? 1.547 -9.866 15.114 1.00 56.38 92 GLY A O 1
ATOM 761 N N . LEU A 1 93 ? 1.868 -9.255 12.987 1.00 58.06 93 LEU A N 1
ATOM 762 C CA . LEU A 1 93 ? 2.531 -7.966 13.221 1.00 58.06 93 LEU A CA 1
ATOM 763 C C . LEU A 1 93 ? 1.619 -6.951 13.914 1.00 58.06 93 LEU A C 1
ATOM 765 O O . LEU A 1 93 ? 2.089 -6.142 14.714 1.00 58.06 93 LEU A O 1
ATOM 769 N N . GLY A 1 94 ? 0.299 -7.044 13.722 1.00 56.44 94 GLY A N 1
ATOM 770 C CA . GLY A 1 94 ? -0.642 -6.281 14.535 1.00 56.44 94 GLY A CA 1
ATOM 771 C C . GLY A 1 94 ? -0.531 -6.588 16.014 1.00 56.44 94 GLY A C 1
ATOM 772 O O . GLY A 1 94 ? -0.801 -5.707 16.807 1.00 56.44 94 GLY A O 1
ATOM 773 N N . LYS A 1 95 ? -0.064 -7.775 16.416 1.00 55.06 95 LYS A N 1
ATOM 774 C CA . LYS A 1 95 ? 0.185 -8.114 17.824 1.00 55.06 95 LYS A CA 1
ATOM 775 C C . LYS A 1 95 ? 1.389 -7.345 18.391 1.00 55.06 95 LYS A C 1
ATOM 777 O O . LYS A 1 95 ? 1.360 -6.980 19.562 1.00 55.06 95 LYS A O 1
ATOM 782 N N . LEU A 1 96 ? 2.389 -7.031 17.559 1.00 59.91 96 LEU A N 1
ATOM 783 C CA . LEU A 1 96 ? 3.525 -6.171 17.918 1.00 59.91 96 LEU A CA 1
ATOM 784 C C . LEU A 1 96 ? 3.092 -4.701 18.030 1.00 59.91 96 LEU A C 1
ATOM 786 O O . LEU A 1 96 ? 3.357 -4.065 19.047 1.00 59.91 96 LEU A O 1
ATOM 790 N N . PHE A 1 97 ? 2.314 -4.188 17.070 1.00 55.03 97 PHE A N 1
ATOM 791 C CA . PHE A 1 97 ? 1.743 -2.834 17.152 1.00 55.03 97 PHE A CA 1
ATOM 792 C C . PHE A 1 97 ? 0.655 -2.694 18.231 1.00 55.03 97 PHE A C 1
ATOM 794 O O . PHE A 1 97 ? 0.499 -1.627 18.813 1.00 55.03 97 PHE A O 1
ATOM 801 N N . LYS A 1 98 ? -0.059 -3.771 18.574 1.00 52.34 98 LYS A N 1
ATOM 802 C CA . LYS A 1 98 ? -1.036 -3.822 19.677 1.00 52.34 98 LYS A CA 1
ATOM 803 C C . LYS A 1 98 ? -0.361 -3.865 21.053 1.00 52.34 98 LYS A C 1
ATOM 805 O O . LYS A 1 98 ? -1.026 -3.590 22.049 1.00 52.34 98 LYS A O 1
ATOM 810 N N . ARG A 1 99 ? 0.936 -4.194 21.112 1.00 49.75 99 ARG A N 1
ATOM 811 C CA . ARG A 1 99 ? 1.791 -4.052 22.302 1.00 49.75 99 ARG A CA 1
ATOM 812 C C . ARG A 1 99 ? 2.483 -2.681 22.366 1.00 49.75 99 ARG A C 1
ATOM 814 O O . ARG A 1 99 ? 3.053 -2.348 23.398 1.00 49.75 99 ARG A O 1
ATOM 821 N N . SER A 1 100 ? 2.410 -1.888 21.295 1.00 51.88 100 SER A N 1
ATOM 822 C CA . SER A 1 100 ? 2.856 -0.494 21.293 1.00 51.88 100 SER A CA 1
ATOM 823 C C . SER A 1 100 ? 1.893 0.382 22.105 1.00 51.88 100 SER A C 1
ATOM 825 O O . SER A 1 100 ? 0.692 0.111 22.160 1.00 51.88 100 SER A O 1
ATOM 827 N N . ILE A 1 101 ? 2.426 1.445 22.712 1.00 54.94 101 ILE A N 1
ATOM 828 C CA . ILE A 1 101 ? 1.735 2.409 23.595 1.00 54.94 101 ILE A CA 1
ATOM 829 C C . ILE A 1 101 ? 0.456 3.017 22.977 1.00 54.94 101 ILE A C 1
ATOM 831 O O . ILE A 1 101 ? -0.418 3.473 23.700 1.00 54.94 101 ILE A O 1
ATOM 835 N N . PHE A 1 102 ? 0.305 2.964 21.650 1.00 55.69 102 PHE A N 1
ATOM 836 C CA . PHE A 1 102 ? -0.848 3.483 20.897 1.00 55.69 102 PHE A CA 1
ATOM 837 C C . PHE A 1 102 ? -2.022 2.498 20.729 1.00 55.69 102 PHE A C 1
ATOM 839 O O . PHE A 1 102 ? -2.955 2.737 19.960 1.00 55.69 102 PHE A O 1
ATOM 846 N N . SER A 1 103 ? -1.969 1.341 21.383 1.00 63.06 103 SER A N 1
ATOM 847 C CA . SER A 1 103 ? -3.028 0.338 21.311 1.00 63.06 103 SER A CA 1
ATOM 848 C C . SER A 1 103 ? -4.214 0.707 22.199 1.00 63.06 103 SER A C 1
ATOM 850 O O . SER A 1 103 ? -4.036 0.976 23.386 1.00 63.06 103 SER A O 1
ATOM 852 N N . LYS A 1 104 ? -5.438 0.601 21.663 1.00 61.84 104 LYS A N 1
ATOM 853 C CA . LYS A 1 104 ? -6.701 0.802 22.403 1.00 61.84 104 LYS A CA 1
ATOM 854 C C . LYS A 1 104 ? -6.778 0.042 23.730 1.00 61.84 104 LYS A C 1
ATOM 856 O O . LYS A 1 104 ? -7.429 0.508 24.652 1.00 61.84 104 LYS A O 1
ATOM 861 N N . ASN A 1 105 ? -6.106 -1.106 23.836 1.00 67.12 105 ASN A N 1
ATOM 862 C CA . ASN A 1 105 ? -6.065 -1.878 25.078 1.00 67.12 105 ASN A CA 1
ATOM 863 C C . ASN A 1 105 ? -5.263 -1.175 26.188 1.00 67.12 105 ASN A C 1
ATOM 865 O O . ASN A 1 105 ? -5.595 -1.338 27.357 1.00 67.12 105 ASN A O 1
ATOM 869 N N . TRP A 1 106 ? -4.199 -0.436 25.851 1.00 73.94 106 TRP A N 1
ATOM 870 C CA . TRP A 1 106 ? -3.444 0.360 26.826 1.00 73.94 106 TRP A CA 1
ATOM 871 C C . TRP A 1 106 ? -4.257 1.577 27.271 1.00 73.94 106 TRP A C 1
ATOM 873 O O . TRP A 1 106 ? -4.333 1.851 28.465 1.00 73.94 106 TRP A O 1
ATOM 883 N N . GLU A 1 107 ? -4.934 2.232 26.324 1.00 75.56 107 GLU A N 1
ATOM 884 C CA . GLU A 1 107 ? -5.871 3.329 26.589 1.00 75.56 107 GLU A CA 1
ATOM 885 C C . GLU A 1 107 ? -7.012 2.886 27.517 1.00 75.56 107 GLU A C 1
ATOM 887 O O . GLU A 1 107 ? -7.223 3.490 28.564 1.00 75.56 107 GLU A O 1
ATOM 892 N N . GLU A 1 108 ? -7.695 1.779 27.197 1.00 77.25 108 GLU A N 1
ATOM 893 C CA . GLU A 1 108 ? -8.753 1.212 28.046 1.00 77.25 108 GLU A CA 1
ATOM 894 C C . GLU A 1 108 ? -8.229 0.828 29.428 1.00 77.25 108 GLU A C 1
ATOM 896 O O . GLU A 1 108 ? -8.905 1.083 30.422 1.00 77.25 108 GLU A O 1
ATOM 901 N N . LYS A 1 109 ? -7.019 0.258 29.518 1.00 78.06 109 LYS A N 1
ATOM 902 C CA . LYS A 1 109 ? -6.412 -0.085 30.807 1.00 78.06 109 LYS A CA 1
ATOM 903 C C . LYS A 1 109 ? -6.143 1.165 31.646 1.00 78.06 109 LYS A C 1
ATOM 905 O O . LYS A 1 109 ? -6.467 1.170 32.828 1.00 78.06 109 LYS A O 1
ATOM 910 N N . LYS A 1 110 ? -5.602 2.227 31.042 1.00 79.94 110 LYS A N 1
ATOM 911 C CA . LYS A 1 110 ? -5.328 3.487 31.742 1.00 79.94 110 LYS A CA 1
ATOM 912 C C . LYS A 1 110 ? -6.590 4.222 32.161 1.00 79.94 110 LYS A C 1
ATOM 914 O O . LYS A 1 110 ? -6.643 4.724 33.275 1.00 79.94 110 LYS A O 1
ATOM 919 N N . ILE A 1 111 ? -7.626 4.224 31.327 1.00 81.88 111 ILE A N 1
ATOM 920 C CA . ILE A 1 111 ? -8.934 4.778 31.696 1.00 81.88 111 ILE A CA 1
ATOM 921 C C . ILE A 1 111 ? -9.522 4.017 32.892 1.00 81.88 111 ILE A C 1
ATOM 923 O O . ILE A 1 111 ? -10.058 4.642 33.803 1.00 81.88 111 ILE A O 1
ATOM 927 N N . LYS A 1 112 ? -9.389 2.684 32.918 1.00 82.19 112 LYS A N 1
ATOM 928 C CA . LYS A 1 112 ? -9.836 1.860 34.048 1.00 82.19 112 LYS A CA 1
ATOM 929 C C . LYS A 1 112 ? -9.073 2.173 35.335 1.00 82.19 112 LYS A C 1
ATOM 931 O O . LYS A 1 112 ? -9.710 2.379 36.359 1.00 82.19 112 LYS A O 1
ATOM 936 N N . GLU A 1 113 ? -7.743 2.268 35.253 1.00 83.06 113 GLU A N 1
ATOM 937 C CA . GLU A 1 113 ? -6.888 2.660 36.383 1.00 83.06 113 GLU A CA 1
ATOM 938 C C . GLU A 1 113 ? -7.312 4.034 36.937 1.00 83.06 113 GLU A C 1
ATOM 940 O O . GLU A 1 113 ? -7.570 4.149 38.130 1.00 83.06 113 GLU A O 1
ATOM 945 N N . PHE A 1 114 ? -7.512 5.047 36.082 1.00 81.19 114 PHE A N 1
ATOM 946 C CA . PHE A 1 114 ? -7.968 6.372 36.525 1.00 81.19 114 PHE A CA 1
ATOM 947 C C . PHE A 1 114 ? -9.382 6.377 37.128 1.00 81.19 114 PHE A C 1
ATOM 949 O O . PHE A 1 114 ? -9.651 7.168 38.029 1.00 81.19 114 PHE A O 1
ATOM 956 N N . MET A 1 115 ? -10.305 5.534 36.651 1.00 81.38 115 MET A N 1
ATOM 957 C CA . MET A 1 115 ? -11.646 5.422 37.244 1.00 81.38 115 MET A CA 1
ATOM 958 C C . MET A 1 115 ? -11.624 4.746 38.619 1.00 81.38 115 MET A C 1
ATOM 960 O O . MET A 1 115 ? -12.372 5.157 39.504 1.00 81.38 115 MET A O 1
ATOM 964 N N . GLU A 1 116 ? -10.791 3.722 38.808 1.00 80.31 116 GLU A N 1
ATOM 965 C CA . GLU A 1 116 ? -10.618 3.052 40.104 1.00 80.31 116 GLU A CA 1
ATOM 966 C C . GLU A 1 116 ? -9.917 3.959 41.121 1.00 80.31 116 GLU A C 1
ATOM 968 O O . GLU A 1 116 ? -10.296 3.977 42.290 1.00 80.31 116 GLU A O 1
ATOM 973 N N . GLU A 1 117 ? -8.952 4.764 40.679 1.00 75.38 117 GLU A N 1
ATOM 974 C CA . GLU A 1 117 ? -8.255 5.736 41.525 1.00 75.38 117 GLU A CA 1
ATOM 975 C C . GLU A 1 117 ? -9.196 6.863 41.984 1.00 75.38 117 GLU A C 1
ATOM 977 O O . GLU A 1 117 ? -9.159 7.269 43.141 1.00 75.38 117 GLU A O 1
ATOM 982 N N . LYS A 1 118 ? -10.119 7.306 41.118 1.00 66.88 118 LYS A N 1
ATOM 983 C CA . LYS A 1 118 ? -11.128 8.325 41.457 1.00 66.88 118 LYS A CA 1
ATOM 984 C C . LYS A 1 118 ? -12.250 7.833 42.376 1.00 66.88 118 LYS A C 1
ATOM 986 O O . LYS A 1 118 ? -12.888 8.662 43.007 1.00 66.88 118 LYS A O 1
ATOM 991 N N . ASN A 1 119 ? -12.525 6.527 42.395 1.00 63.00 119 ASN A N 1
ATOM 992 C CA . ASN A 1 119 ? -13.556 5.913 43.244 1.00 63.00 119 ASN A CA 1
ATOM 993 C C . ASN A 1 119 ? -13.018 5.461 44.616 1.00 63.00 119 ASN A C 1
ATOM 995 O O . ASN A 1 119 ? -13.813 5.096 45.476 1.00 63.00 119 ASN A O 1
ATOM 999 N N . ASN A 1 120 ? -11.694 5.449 44.812 1.00 56.06 120 ASN A N 1
ATOM 1000 C CA . ASN A 1 120 ? -11.042 5.163 46.098 1.00 56.06 120 ASN A CA 1
ATOM 1001 C C . ASN A 1 120 ? -10.653 6.443 46.876 1.00 56.06 120 ASN A C 1
ATOM 1003 O O . ASN A 1 120 ? -9.860 6.372 47.816 1.00 56.06 120 ASN A O 1
ATOM 1007 N N . ILE A 1 121 ? -11.210 7.595 46.487 1.00 48.78 121 ILE A N 1
ATOM 1008 C CA . ILE A 1 121 ? -11.160 8.892 47.185 1.00 48.78 121 ILE A CA 1
ATOM 1009 C C . ILE A 1 121 ? -12.602 9.277 47.516 1.00 48.78 121 ILE A C 1
ATOM 1011 O O . ILE A 1 121 ? -12.834 9.765 48.643 1.00 48.78 121 ILE A O 1
#

Sequence (121 aa):
MNLIEGTMNDFDKRKAYKNAKKRVTEERAFYSHATVYVVMNIVIFIFKIELGDYIDDEGYNNYLIWNLIGTPIIWGLGLLGHGLWTFRDKNGLGKLFKRSIFSKNWEEKKIKEFMEEKNNI

Radius of gyration: 24.87 Å; chains: 1; bounding box: 60×23×78 Å

Foldseek 3Di:
DDPVVVVVVVVVVVVVVVVVVVLVVLVVVLVVLVVVLVVVLVVLVVCCVVCVVPDPDPVVVVVSCCVNPVVSVVSVVVSVVSCCVSCLVPPCVVVVVCPDCPHVVVVVVVVVVVVVVVVVD

pLDDT: mean 75.93, std 11.96, range [48.78, 92.69]

Secondary structure (DSSP, 8-state):
--HHHHHHHHHHHHHHHHHHHHHHHHHHHHHHHHHHHHHHHHHHHHHHHHHHTT---HHHHHHHHIIIIIHHHHHHHHHHHHHHHHTTTTSSHHHHHTTSTT-HHHHHHHHHHHHHHHH--